Protein AF-A0AAN0XZA7-F1 (afdb_monomer)

Foldseek 3Di:
DDPDDPPPDDDDPVLVVVCVVPVVVSVVCVPPDDDCDPVNVVVVVVVVVVVVVVVVVVVVVVVVVVVVCCVVVVPD

Mean predicted aligned error: 13.11 Å

Secondary structure (DSSP, 8-state):
-----TT-----HHHHHHHHH-HHHHHHHTTS-----HHHHHHHHHHHHHHHHHHHHHHHHHHHHHHHHHHHH---

Structure (mmCIF, N/CA/C/O backbone):
data_AF-A0AAN0XZA7-F1
#
_entry.id   AF-A0AAN0XZA7-F1
#
loop_
_atom_site.group_PDB
_atom_site.id
_atom_site.type_symbol
_atom_site.label_atom_id
_atom_site.label_alt_id
_atom_site.label_comp_id
_atom_site.label_asym_id
_atom_site.label_entity_id
_atom_site.label_seq_id
_atom_site.pdbx_PDB_ins_code
_atom_site.Cartn_x
_atom_site.Cartn_y
_atom_site.Cartn_z
_atom_site.occupancy
_atom_site.B_iso_or_equiv
_atom_site.auth_seq_id
_atom_site.auth_comp_id
_atom_site.auth_asym_id
_atom_site.auth_atom_id
_atom_site.pdbx_PDB_model_num
ATOM 1 N N . MET A 1 1 ? -3.265 -32.548 -11.301 1.00 40.72 1 MET A N 1
ATOM 2 C CA . MET A 1 1 ? -2.675 -31.244 -11.685 1.00 40.72 1 MET A CA 1
ATOM 3 C C . MET A 1 1 ? -3.794 -30.332 -12.172 1.00 40.72 1 MET A C 1
ATOM 5 O O . MET A 1 1 ? -4.336 -30.568 -13.242 1.00 40.72 1 MET A O 1
ATOM 9 N N . SER A 1 2 ? -4.226 -29.377 -11.345 1.00 41.78 2 SER A N 1
ATOM 10 C CA . SER A 1 2 ? -5.400 -28.539 -11.627 1.00 41.78 2 SER A CA 1
ATOM 11 C C . SER A 1 2 ? -5.042 -27.428 -12.623 1.00 41.78 2 SER A C 1
ATOM 13 O O . SER A 1 2 ? -4.222 -26.564 -12.313 1.00 41.78 2 SER A O 1
ATOM 15 N N . ARG A 1 3 ? -5.616 -27.475 -13.834 1.00 50.28 3 ARG A N 1
ATOM 16 C CA . ARG A 1 3 ? -5.493 -26.429 -14.864 1.00 50.28 3 ARG A CA 1
ATOM 17 C C . ARG A 1 3 ? -6.347 -25.228 -14.442 1.00 50.28 3 ARG A C 1
ATOM 19 O O . ARG A 1 3 ? -7.529 -25.173 -14.761 1.00 50.28 3 ARG A O 1
ATOM 26 N N . ARG A 1 4 ? -5.771 -24.281 -13.694 1.00 51.47 4 ARG A N 1
ATOM 27 C CA . ARG A 1 4 ? -6.423 -22.986 -13.442 1.00 51.47 4 ARG A CA 1
ATOM 28 C C . ARG A 1 4 ? -6.474 -22.203 -14.757 1.00 51.47 4 ARG A C 1
ATOM 30 O O . ARG A 1 4 ? -5.447 -22.037 -15.411 1.00 51.47 4 ARG A O 1
ATOM 37 N N . SER A 1 5 ? -7.671 -21.769 -15.148 1.00 47.56 5 SER A N 1
ATOM 38 C CA . SER A 1 5 ? -7.899 -20.850 -16.269 1.00 47.56 5 SER A CA 1
ATOM 39 C C . SER A 1 5 ? -6.987 -19.614 -16.133 1.00 47.56 5 SER A C 1
ATOM 41 O O . SER A 1 5 ? -6.906 -19.068 -15.033 1.00 47.56 5 SER A O 1
ATOM 43 N N . PRO A 1 6 ? -6.310 -19.132 -17.196 1.00 55.16 6 PRO A N 1
ATOM 44 C CA . PRO A 1 6 ? -5.347 -18.028 -17.095 1.00 55.16 6 PRO A CA 1
ATOM 45 C C . PRO A 1 6 ? -5.978 -16.652 -16.815 1.00 55.16 6 PRO A C 1
ATOM 47 O O . PRO A 1 6 ? -5.255 -15.661 -16.757 1.00 55.16 6 PRO A O 1
ATOM 50 N N . ARG A 1 7 ? -7.311 -16.559 -16.713 1.00 56.53 7 ARG A N 1
ATOM 51 C CA . ARG A 1 7 ? -8.049 -15.286 -16.756 1.00 56.53 7 ARG A CA 1
ATOM 52 C C . ARG A 1 7 ? -8.313 -14.626 -15.402 1.00 56.53 7 ARG A C 1
ATOM 54 O O . ARG A 1 7 ? -8.650 -13.451 -15.394 1.00 56.53 7 ARG A O 1
ATOM 61 N N . ASP A 1 8 ? -8.043 -15.307 -14.290 1.00 64.75 8 ASP A N 1
ATOM 62 C CA . ASP A 1 8 ? -8.305 -14.775 -12.943 1.00 64.75 8 ASP A CA 1
ATOM 63 C C . ASP A 1 8 ? -7.007 -14.447 -12.190 1.00 64.75 8 ASP A C 1
ATOM 65 O O . ASP A 1 8 ? -6.819 -14.804 -11.023 1.00 64.75 8 ASP A O 1
ATOM 69 N N . ARG A 1 9 ? -6.050 -13.796 -12.866 1.00 71.25 9 ARG A N 1
ATOM 70 C CA . ARG A 1 9 ? -4.909 -13.201 -12.161 1.00 71.25 9 ARG A CA 1
ATOM 71 C C . ARG A 1 9 ? -5.393 -11.910 -11.506 1.00 71.25 9 ARG A C 1
ATOM 73 O O . ARG A 1 9 ? -5.722 -10.954 -12.200 1.00 71.25 9 ARG A O 1
ATOM 80 N N . PHE A 1 10 ? -5.437 -11.887 -10.176 1.00 76.25 10 PHE A N 1
ATOM 81 C CA . PHE A 1 10 ? -5.626 -10.645 -9.430 1.00 76.25 10 PHE A CA 1
ATOM 82 C C . PHE A 1 10 ? -4.436 -9.726 -9.714 1.00 76.25 10 PHE A C 1
ATOM 84 O O . PHE A 1 10 ? -3.311 -10.060 -9.351 1.00 76.25 10 PHE A O 1
ATOM 91 N N . VAL A 1 11 ? -4.696 -8.606 -10.388 1.00 77.62 11 VAL A N 1
ATOM 92 C CA . VAL A 1 11 ? -3.698 -7.572 -10.680 1.00 77.62 11 VAL A CA 1
ATOM 93 C C . VAL A 1 11 ? -3.877 -6.441 -9.677 1.00 77.62 11 VAL A C 1
ATOM 95 O O . VAL A 1 11 ? -4.976 -5.908 -9.511 1.00 77.62 11 VAL A O 1
ATOM 98 N N . SER A 1 12 ? -2.802 -6.075 -8.990 1.00 82.50 12 SER A N 1
ATOM 99 C CA . SER A 1 12 ? -2.809 -4.942 -8.068 1.00 82.50 12 SER A CA 1
ATOM 100 C C . SER A 1 12 ? -2.812 -3.604 -8.818 1.00 82.50 12 SER A C 1
ATOM 102 O O . SER A 1 12 ? -2.317 -3.484 -9.939 1.00 82.50 12 SER A O 1
ATOM 104 N N . ALA A 1 13 ? -3.310 -2.545 -8.172 1.00 84.69 13 ALA A N 1
ATOM 105 C CA . ALA A 1 13 ? -3.244 -1.191 -8.732 1.00 84.69 13 ALA A CA 1
ATOM 106 C C . ALA A 1 13 ? -1.794 -0.738 -9.006 1.00 84.69 13 ALA A C 1
ATOM 108 O O . ALA A 1 13 ? -1.540 -0.006 -9.961 1.00 84.69 13 ALA A O 1
ATOM 109 N N . SER A 1 14 ? -0.835 -1.208 -8.200 1.00 81.75 14 SER A N 1
ATOM 110 C CA . SER A 1 14 ? 0.588 -0.929 -8.409 1.00 81.75 14 SER A CA 1
ATOM 111 C C . SER A 1 14 ? 1.116 -1.587 -9.685 1.00 81.75 14 SER A C 1
ATOM 113 O O . SER A 1 14 ? 1.800 -0.929 -10.467 1.00 81.75 14 SER A O 1
ATOM 115 N N . GLU A 1 15 ? 0.751 -2.846 -9.947 1.00 80.94 15 GLU A N 1
ATOM 116 C CA . GLU A 1 15 ? 1.119 -3.537 -11.189 1.00 80.94 15 GLU A CA 1
ATOM 117 C C . GLU A 1 15 ? 0.528 -2.847 -12.420 1.00 80.94 15 GLU A C 1
ATOM 119 O O . GLU A 1 15 ? 1.248 -2.635 -13.393 1.00 80.94 15 GLU A O 1
ATOM 124 N N . LEU A 1 16 ? -0.737 -2.415 -12.363 1.00 85.00 16 LEU A N 1
ATOM 125 C CA . LEU A 1 16 ? -1.338 -1.611 -13.433 1.00 85.00 16 LEU A CA 1
ATOM 126 C C . LEU A 1 16 ? -0.553 -0.315 -13.670 1.00 85.00 16 LEU A C 1
ATOM 128 O O . LEU A 1 16 ? -0.258 0.023 -14.814 1.00 85.00 16 LEU A O 1
ATOM 132 N N . GLY A 1 17 ? -0.148 0.372 -12.598 1.00 85.31 17 GLY A N 1
ATOM 133 C CA . GLY A 1 17 ? 0.698 1.562 -12.687 1.00 85.31 17 GLY A CA 1
ATOM 134 C C . GLY A 1 17 ? 2.033 1.294 -13.388 1.00 85.31 17 GLY A C 1
ATOM 135 O O . GLY A 1 17 ? 2.441 2.075 -14.246 1.00 85.31 17 GLY A O 1
ATOM 136 N N . LYS A 1 18 ? 2.687 0.163 -13.091 1.00 85.50 18 LYS A N 1
ATOM 137 C CA . LYS A 1 18 ? 3.937 -0.243 -13.758 1.00 85.50 18 LYS A CA 1
ATOM 138 C C . LYS A 1 18 ? 3.731 -0.516 -15.249 1.00 85.50 18 LYS A C 1
ATOM 140 O O . LYS A 1 18 ? 4.545 -0.068 -16.056 1.00 85.50 18 LYS A O 1
ATOM 145 N N . VAL A 1 19 ? 2.644 -1.203 -15.616 1.00 88.00 19 VAL A N 1
ATOM 146 C CA . VAL A 1 19 ? 2.294 -1.487 -17.020 1.00 88.00 19 VAL A CA 1
ATOM 147 C C . VAL A 1 19 ? 2.055 -0.194 -17.794 1.00 88.00 19 VAL A C 1
ATOM 149 O O . VAL A 1 19 ? 2.597 -0.044 -18.883 1.00 88.00 19 VAL A O 1
ATOM 152 N N . VAL A 1 20 ? 1.276 0.743 -17.243 1.00 88.62 20 VAL A N 1
ATOM 153 C CA . VAL A 1 20 ? 0.957 2.019 -17.910 1.00 88.62 20 VAL A CA 1
ATOM 154 C C . VAL A 1 20 ? 2.196 2.905 -18.038 1.00 88.62 20 VAL A C 1
ATOM 156 O O . VAL A 1 20 ? 2.398 3.525 -19.079 1.00 88.62 20 VAL A O 1
ATOM 159 N N . PHE A 1 21 ? 3.042 2.951 -17.006 1.00 90.12 21 PHE A N 1
ATOM 16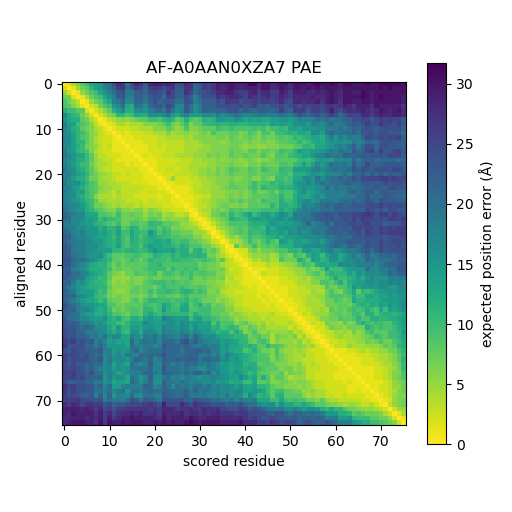0 C CA . PHE A 1 21 ? 4.252 3.770 -17.013 1.00 90.12 21 PHE A CA 1
ATOM 161 C C . PHE A 1 21 ? 5.313 3.242 -17.986 1.00 90.12 21 PHE A C 1
ATOM 163 O O . PHE A 1 21 ? 5.873 4.006 -18.769 1.00 90.12 21 PHE A O 1
ATOM 170 N N . CYS A 1 22 ? 5.607 1.937 -17.946 1.00 89.44 22 CYS A N 1
ATOM 171 C CA . CYS A 1 22 ? 6.544 1.310 -18.873 1.00 89.44 22 CYS A CA 1
ATOM 172 C C . CYS A 1 22 ? 6.191 -0.169 -19.113 1.00 89.44 22 CYS A C 1
ATOM 174 O O . CYS A 1 22 ? 6.671 -1.055 -18.393 1.00 89.44 22 CYS A O 1
ATOM 176 N N . PRO A 1 23 ? 5.430 -0.471 -20.184 1.00 87.38 23 PRO A N 1
ATOM 177 C CA . PRO A 1 23 ? 5.008 -1.836 -20.487 1.00 87.38 23 PRO A CA 1
ATOM 178 C C . PRO A 1 23 ? 6.198 -2.780 -20.675 1.00 87.38 23 PRO A C 1
ATOM 180 O O . PRO A 1 23 ? 6.204 -3.902 -20.175 1.00 87.38 23 PRO A O 1
ATOM 183 N N . LYS A 1 24 ? 7.248 -2.313 -21.365 1.00 88.31 24 LYS A N 1
ATOM 184 C CA . LYS A 1 24 ? 8.445 -3.115 -21.654 1.00 88.31 24 LYS A CA 1
ATOM 185 C C . LYS A 1 24 ? 9.185 -3.520 -20.379 1.00 88.31 24 LYS A C 1
ATOM 187 O O . LYS A 1 24 ? 9.630 -4.658 -20.283 1.00 88.31 24 LYS A O 1
ATOM 192 N N . ALA A 1 25 ? 9.297 -2.615 -19.407 1.00 84.25 25 ALA A N 1
ATOM 193 C CA . ALA A 1 25 ? 9.909 -2.928 -18.121 1.00 84.25 25 ALA A CA 1
ATOM 194 C C . ALA A 1 25 ? 9.066 -3.942 -17.340 1.00 84.25 25 ALA A C 1
ATOM 196 O O . ALA A 1 25 ? 9.624 -4.900 -16.818 1.00 84.25 25 ALA A O 1
ATOM 197 N N . TYR A 1 26 ? 7.736 -3.795 -17.340 1.00 84.88 26 TYR A N 1
ATOM 198 C CA . TYR A 1 26 ? 6.835 -4.757 -16.700 1.00 84.88 26 TYR A CA 1
ATOM 199 C C . TYR A 1 26 ? 7.020 -6.180 -17.246 1.00 84.88 26 TYR A C 1
ATOM 201 O O . TYR A 1 26 ? 7.180 -7.116 -16.468 1.00 84.88 26 TYR A O 1
ATOM 209 N N . TYR A 1 27 ? 7.083 -6.351 -18.573 1.00 83.81 27 TYR A N 1
ATOM 210 C CA . TYR A 1 27 ? 7.295 -7.675 -19.173 1.00 83.81 27 TYR A CA 1
ATOM 211 C C . TYR A 1 27 ? 8.632 -8.316 -18.782 1.00 83.81 27 TYR A C 1
ATOM 213 O O . TYR A 1 27 ? 8.704 -9.536 -18.646 1.00 83.81 27 TYR A O 1
ATOM 221 N N . LEU A 1 28 ? 9.678 -7.511 -18.584 1.00 83.44 28 LEU A N 1
ATOM 222 C CA . LEU A 1 28 ? 10.983 -7.993 -18.126 1.00 83.44 28 LEU A CA 1
ATOM 223 C C . LEU A 1 28 ? 10.981 -8.356 -16.632 1.00 83.44 28 LEU A C 1
ATOM 225 O O . LEU A 1 28 ? 11.766 -9.205 -16.213 1.00 83.44 28 LEU A O 1
AT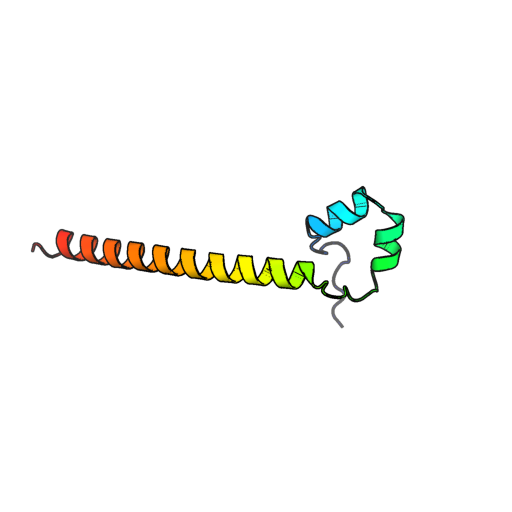OM 229 N N . ASP A 1 29 ? 10.091 -7.750 -15.845 1.00 79.44 29 ASP A N 1
ATOM 230 C CA . ASP A 1 29 ? 9.987 -7.950 -14.395 1.00 79.44 29 ASP A CA 1
ATOM 231 C C . ASP A 1 29 ? 9.063 -9.124 -14.007 1.00 79.44 29 ASP A C 1
ATOM 233 O O . ASP A 1 29 ? 9.121 -9.607 -12.881 1.00 79.44 29 ASP A O 1
ATOM 237 N N . LEU A 1 30 ? 8.261 -9.658 -14.943 1.00 73.88 30 LEU A N 1
ATOM 238 C CA . LEU A 1 30 ? 7.260 -10.720 -14.707 1.00 73.88 30 LEU A CA 1
ATOM 239 C C . LEU A 1 30 ? 7.791 -12.007 -14.044 1.00 73.88 30 LEU A C 1
ATOM 241 O O . LEU A 1 30 ? 7.006 -12.754 -13.461 1.00 73.88 30 LEU A O 1
ATOM 245 N N . ASN A 1 31 ? 9.096 -12.276 -14.138 1.00 69.00 31 ASN A N 1
ATOM 246 C CA . ASN A 1 31 ? 9.749 -13.448 -13.540 1.00 69.00 31 ASN A CA 1
ATOM 247 C C . ASN A 1 31 ? 10.814 -13.082 -12.497 1.00 69.00 31 ASN A C 1
ATOM 249 O O . ASN A 1 31 ? 11.504 -13.965 -11.978 1.00 69.00 31 ASN A O 1
ATOM 253 N N . ARG A 1 32 ? 10.981 -11.794 -12.194 1.00 74.31 32 ARG A N 1
ATOM 254 C CA . ARG A 1 32 ? 11.972 -11.327 -11.235 1.00 74.31 32 ARG A CA 1
ATOM 255 C C . ARG A 1 32 ? 11.317 -11.258 -9.859 1.00 74.31 32 ARG A C 1
ATOM 257 O O . ARG A 1 32 ? 10.233 -10.709 -9.696 1.00 74.31 32 ARG A O 1
ATOM 264 N N . LYS A 1 33 ? 11.957 -11.851 -8.847 1.00 66.31 33 LYS A N 1
ATOM 265 C CA . LYS A 1 33 ? 11.523 -11.648 -7.460 1.00 66.31 33 LYS A CA 1
ATOM 266 C C . LYS A 1 33 ? 11.754 -10.178 -7.122 1.00 66.31 33 LYS A C 1
ATOM 268 O O . LYS A 1 33 ? 12.889 -9.716 -7.221 1.00 66.31 33 LYS A O 1
ATOM 273 N N . GLU A 1 34 ? 10.691 -9.463 -6.762 1.00 66.94 34 GLU A N 1
ATOM 274 C CA . GLU A 1 34 ? 10.804 -8.083 -6.296 1.00 66.94 34 GLU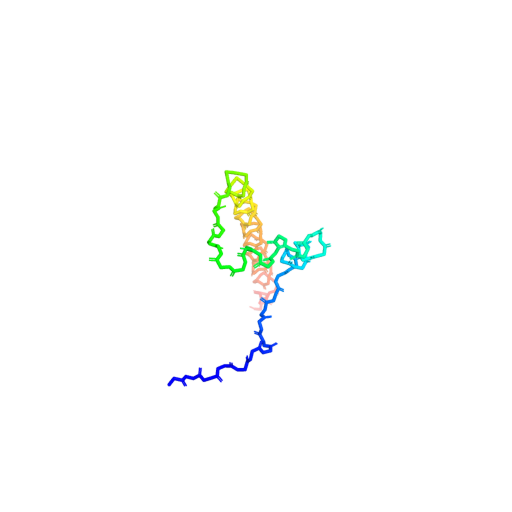 A CA 1
ATOM 275 C C . GLU A 1 34 ? 11.717 -8.045 -5.067 1.00 66.94 34 GLU A C 1
ATOM 277 O O . GLU A 1 34 ? 11.419 -8.633 -4.025 1.00 66.94 34 GLU A O 1
ATOM 282 N N . GLU A 1 35 ? 12.860 -7.374 -5.193 1.00 66.94 35 GLU A N 1
ATOM 283 C CA . GLU A 1 35 ? 13.709 -7.086 -4.046 1.00 66.94 35 GLU A CA 1
ATOM 284 C C . GLU A 1 35 ? 13.049 -5.988 -3.219 1.00 66.94 35 GLU A C 1
ATOM 286 O O . GLU A 1 35 ? 12.791 -4.881 -3.701 1.00 66.94 35 GLU A O 1
ATOM 291 N N . GLN A 1 36 ? 12.772 -6.299 -1.954 1.00 61.25 36 GLN A N 1
ATOM 292 C CA . GLN A 1 36 ? 12.190 -5.340 -1.031 1.00 61.25 36 GLN A CA 1
ATOM 293 C C . GLN A 1 36 ? 13.179 -4.188 -0.824 1.00 61.25 36 GLN A C 1
ATOM 295 O O . GLN A 1 36 ? 14.242 -4.336 -0.217 1.00 61.25 36 GLN A O 1
ATOM 300 N N . THR A 1 37 ? 12.839 -3.018 -1.355 1.00 71.50 37 THR A N 1
ATOM 301 C CA . THR A 1 37 ? 13.677 -1.829 -1.216 1.00 71.50 37 THR A CA 1
ATOM 302 C C . THR A 1 37 ? 13.639 -1.320 0.226 1.00 71.50 37 THR A C 1
ATOM 304 O O . THR A 1 37 ? 12.636 -1.438 0.936 1.00 71.50 37 THR A O 1
ATOM 307 N N . LYS A 1 38 ? 14.732 -0.690 0.677 1.00 71.25 38 LYS A N 1
ATOM 308 C CA . LYS A 1 38 ? 14.816 -0.094 2.026 1.00 71.25 38 LYS A CA 1
ATOM 309 C C . LYS A 1 38 ? 13.692 0.924 2.294 1.00 71.25 38 LYS A C 1
ATOM 311 O O . LYS A 1 38 ? 13.254 1.062 3.434 1.00 71.25 38 LYS A O 1
ATOM 316 N N . SER A 1 39 ? 13.212 1.619 1.259 1.00 68.75 39 SER A N 1
ATOM 317 C CA . SER A 1 39 ? 12.080 2.550 1.348 1.00 68.75 39 SER A CA 1
ATOM 318 C C . SER A 1 39 ? 10.743 1.831 1.547 1.00 68.75 39 SER A C 1
ATOM 320 O O . SER A 1 39 ? 9.957 2.260 2.391 1.00 68.75 39 SER A O 1
ATOM 322 N N . SER A 1 40 ? 10.512 0.713 0.849 1.00 73.62 40 SER A N 1
ATOM 323 C CA . SER A 1 40 ? 9.312 -0.119 1.011 1.00 73.62 40 SER A CA 1
ATOM 324 C C . SER A 1 40 ? 9.199 -0.663 2.441 1.00 73.62 40 SER A C 1
ATOM 326 O O . SER A 1 40 ? 8.172 -0.477 3.093 1.00 73.62 40 SER A O 1
ATOM 328 N N . ALA A 1 41 ? 10.298 -1.188 2.993 1.00 79.38 41 ALA A N 1
ATOM 329 C CA . ALA A 1 41 ? 10.329 -1.687 4.370 1.00 79.38 41 ALA A CA 1
ATOM 330 C C . ALA A 1 41 ? 10.031 -0.594 5.417 1.00 79.38 41 ALA A C 1
ATOM 332 O O . ALA A 1 41 ? 9.394 -0.858 6.438 1.00 79.38 41 ALA A O 1
ATOM 333 N N . ARG A 1 42 ? 10.478 0.649 5.184 1.00 82.69 42 ARG A N 1
ATOM 334 C CA . ARG A 1 42 ? 10.188 1.779 6.082 1.00 82.69 42 ARG A CA 1
ATOM 335 C C . ARG A 1 42 ? 8.717 2.196 6.017 1.00 82.69 42 ARG A C 1
ATOM 337 O O . ARG A 1 42 ? 8.125 2.441 7.066 1.00 82.69 42 ARG A O 1
ATOM 344 N N . GLY A 1 43 ? 8.138 2.264 4.817 1.00 81.62 43 GLY A N 1
ATOM 345 C CA . GLY A 1 43 ? 6.717 2.574 4.638 1.00 81.62 43 GLY A CA 1
ATOM 346 C C . GLY A 1 43 ? 5.820 1.528 5.297 1.00 81.62 43 GLY A C 1
ATOM 347 O O . GLY A 1 43 ? 4.898 1.870 6.034 1.00 81.62 43 GLY A O 1
ATOM 348 N N . GLU A 1 44 ? 6.150 0.249 5.124 1.00 85.56 44 GLU A N 1
ATOM 349 C CA . GLU A 1 44 ? 5.390 -0.850 5.716 1.00 85.56 44 GLU A CA 1
ATOM 350 C C . GLU A 1 44 ? 5.387 -0.801 7.251 1.00 85.56 44 GLU A C 1
ATOM 352 O O . GLU A 1 44 ? 4.336 -0.967 7.871 1.00 85.56 44 GLU A O 1
ATOM 357 N N . ARG A 1 45 ? 6.524 -0.469 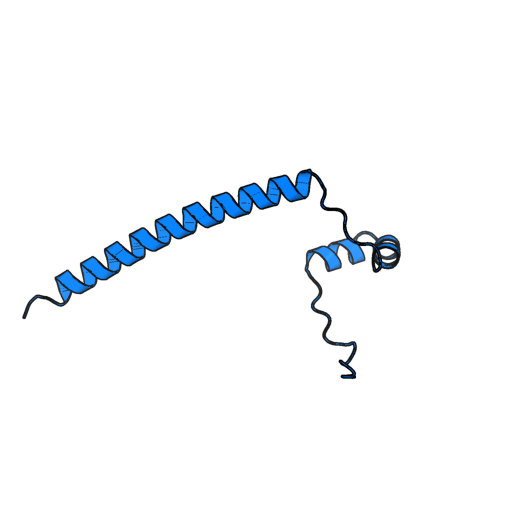7.878 1.00 84.25 45 ARG A N 1
ATOM 358 C CA . ARG A 1 45 ? 6.593 -0.273 9.337 1.00 84.25 45 ARG A CA 1
ATOM 359 C C . ARG A 1 45 ? 5.675 0.851 9.817 1.00 84.25 45 ARG A C 1
ATOM 361 O O . ARG A 1 45 ? 4.937 0.642 10.777 1.00 84.25 45 ARG A O 1
ATOM 368 N N . MET A 1 46 ? 5.656 1.999 9.133 1.00 86.88 46 MET A N 1
ATOM 369 C CA . MET A 1 46 ? 4.750 3.100 9.496 1.00 86.88 46 MET A CA 1
ATOM 370 C C . MET A 1 46 ? 3.278 2.695 9.363 1.00 86.88 46 MET A C 1
ATOM 372 O O . MET A 1 46 ? 2.480 2.966 10.260 1.00 86.88 46 MET A O 1
ATOM 376 N N . HIS A 1 47 ? 2.911 1.999 8.282 1.00 86.44 47 HIS A N 1
ATOM 377 C CA . HIS A 1 47 ? 1.545 1.500 8.108 1.00 86.44 47 HIS A CA 1
ATOM 378 C C . HIS A 1 47 ? 1.146 0.510 9.208 1.00 86.44 47 HIS A C 1
ATOM 380 O O . HIS A 1 47 ? 0.022 0.565 9.708 1.00 86.44 47 HIS A O 1
ATOM 386 N N . GLN A 1 48 ? 2.060 -0.367 9.629 1.00 86.88 48 GLN A N 1
ATOM 387 C CA . GLN A 1 48 ? 1.807 -1.301 10.725 1.00 86.88 48 GLN A CA 1
ATOM 388 C C . GLN A 1 48 ? 1.641 -0.593 12.076 1.00 86.88 48 GLN A C 1
ATOM 390 O O . GLN A 1 48 ? 0.800 -1.003 12.877 1.00 86.88 48 GLN A O 1
ATOM 395 N N . GLU A 1 49 ? 2.415 0.457 12.349 1.00 87.00 49 GLU A N 1
ATOM 396 C CA . GLU A 1 49 ? 2.280 1.257 13.572 1.00 87.00 49 GLU A CA 1
ATOM 397 C C . GLU A 1 49 ? 0.944 2.007 13.616 1.00 87.00 49 GLU A C 1
ATOM 399 O O . GLU A 1 49 ? 0.222 1.903 14.610 1.00 87.00 49 GLU A O 1
ATOM 404 N N . LEU A 1 50 ? 0.552 2.649 12.512 1.00 82.81 50 LEU A N 1
ATOM 405 C CA . LEU A 1 50 ? -0.754 3.304 12.374 1.00 82.81 50 LEU A CA 1
ATOM 406 C C . LEU A 1 50 ? -1.918 2.311 12.508 1.00 82.81 50 LEU A C 1
ATOM 408 O O . LEU A 1 50 ? -2.917 2.583 13.169 1.00 82.81 50 LEU A O 1
ATOM 412 N N . ALA A 1 51 ? -1.794 1.109 11.94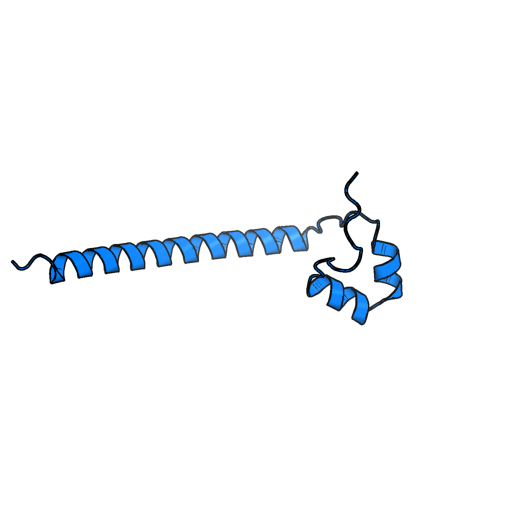3 1.00 81.06 51 ALA A N 1
ATOM 413 C CA . ALA A 1 51 ? -2.828 0.088 12.088 1.00 81.06 51 ALA A CA 1
ATOM 414 C C . ALA A 1 51 ? -3.003 -0.364 13.551 1.00 81.06 51 ALA A C 1
ATOM 416 O O . ALA A 1 51 ? -4.108 -0.725 13.965 1.00 81.06 51 ALA A O 1
ATOM 417 N N . LYS A 1 52 ? -1.930 -0.353 14.354 1.00 81.38 52 LYS A N 1
ATOM 418 C CA . LYS A 1 52 ? -1.990 -0.701 15.782 1.00 81.38 52 LYS A CA 1
ATOM 419 C C . LYS A 1 52 ? -2.679 0.386 16.606 1.00 81.38 52 LYS A C 1
ATOM 421 O O . LYS A 1 52 ? -3.445 0.038 17.506 1.00 81.38 52 LYS A O 1
ATOM 426 N N . THR A 1 53 ? -2.434 1.666 16.320 1.00 77.19 53 THR A N 1
ATOM 427 C CA . THR A 1 53 ? -3.080 2.776 17.042 1.00 77.19 53 THR A CA 1
ATOM 428 C C . THR A 1 53 ? -4.580 2.811 16.770 1.00 77.19 53 THR A C 1
ATOM 430 O O . THR A 1 53 ? -5.361 2.789 17.720 1.00 77.19 53 THR A O 1
ATOM 433 N N . VAL A 1 54 ? -4.993 2.698 15.504 1.00 75.25 54 VAL A N 1
ATOM 434 C CA . VAL A 1 54 ? -6.416 2.656 15.117 1.00 75.25 54 VAL A CA 1
ATOM 435 C C . VAL A 1 54 ? -7.154 1.499 15.800 1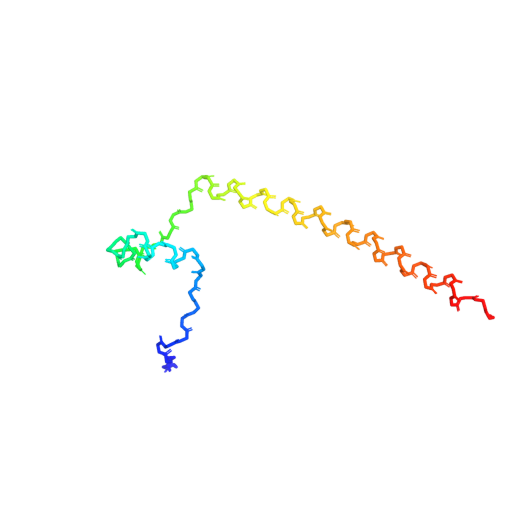.00 75.25 54 VAL A C 1
ATOM 437 O O . VAL A 1 54 ? -8.247 1.679 16.334 1.00 75.25 54 VAL A O 1
ATOM 440 N N . LYS A 1 55 ? -6.546 0.306 15.860 1.00 74.06 55 LYS A N 1
ATOM 441 C CA . LYS A 1 55 ? -7.148 -0.849 16.551 1.00 74.06 55 LYS A CA 1
ATOM 442 C C . LYS A 1 55 ? -7.343 -0.606 18.048 1.00 74.06 55 LYS A C 1
ATOM 444 O O . LYS A 1 55 ? -8.349 -1.047 18.606 1.00 74.06 55 LYS A O 1
ATOM 449 N N . ARG A 1 56 ? -6.404 0.081 18.711 1.00 73.94 56 ARG A N 1
ATOM 450 C CA . ARG A 1 56 ? -6.534 0.429 20.136 1.00 73.94 56 ARG A CA 1
ATOM 451 C C . ARG A 1 56 ? -7.706 1.377 20.365 1.00 73.94 56 ARG A C 1
ATOM 453 O O . ARG A 1 56 ? -8.529 1.090 21.232 1.00 73.94 56 ARG A O 1
ATOM 460 N N . GLU A 1 57 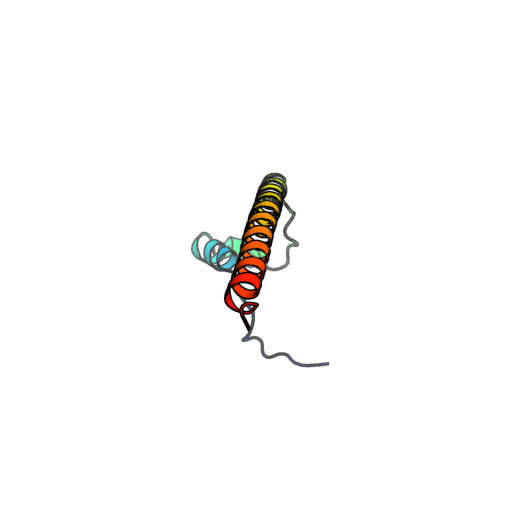? -7.836 2.426 19.564 1.00 75.38 57 GLU A N 1
ATOM 461 C CA . GLU A 1 57 ? -8.946 3.381 19.678 1.00 75.38 57 GLU A CA 1
ATOM 462 C C . GLU A 1 57 ? -10.304 2.729 19.396 1.00 75.38 57 GLU A C 1
ATOM 464 O O . GLU A 1 57 ? -11.236 2.872 20.188 1.00 75.38 57 GLU A O 1
ATOM 469 N N . GLN A 1 58 ? -10.399 1.908 18.346 1.00 75.69 58 GLN A N 1
ATOM 470 C CA . GLN A 1 58 ? -11.615 1.141 18.053 1.00 75.69 58 GLN A CA 1
ATOM 471 C C . GLN A 1 58 ? -11.985 0.195 19.204 1.00 75.69 58 GLN A C 1
ATOM 473 O O . GLN A 1 58 ? -13.156 0.080 19.565 1.00 75.69 58 GLN A O 1
ATOM 478 N N . SER A 1 59 ? -10.998 -0.454 19.832 1.00 80.69 59 SER A N 1
ATOM 479 C CA . SER A 1 59 ? -11.249 -1.325 20.986 1.00 80.69 59 SER A CA 1
ATOM 480 C C . SER A 1 59 ? -11.772 -0.569 22.213 1.00 80.69 59 SER A C 1
ATOM 482 O O . SER A 1 59 ? -12.610 -1.104 22.942 1.00 80.69 59 SER A O 1
ATOM 484 N N . LEU A 1 60 ? -11.323 0.672 22.432 1.00 79.94 60 LEU A N 1
ATOM 485 C CA . LEU A 1 60 ? -11.799 1.525 23.524 1.00 79.94 60 LEU A CA 1
ATOM 486 C C . LEU A 1 60 ? -13.238 1.976 23.275 1.00 79.94 60 LEU A C 1
ATOM 488 O O . LEU A 1 60 ? -14.081 1.832 24.160 1.00 79.94 60 LEU A O 1
ATOM 492 N N . LEU A 1 61 ? -13.538 2.423 22.054 1.00 86.50 61 LEU A N 1
ATOM 493 C CA . LEU A 1 61 ? -14.889 2.810 21.653 1.00 86.50 61 LEU A CA 1
ATOM 494 C C . LEU A 1 61 ? -15.876 1.644 21.772 1.00 86.50 61 LEU A C 1
ATOM 496 O O . LEU A 1 61 ? -16.961 1.822 22.315 1.00 86.50 61 LEU A O 1
ATOM 500 N N . LEU A 1 62 ? -15.488 0.433 21.358 1.00 84.69 62 LEU A N 1
ATOM 501 C CA . LEU A 1 62 ? -16.325 -0.764 21.498 1.00 84.69 62 LEU A CA 1
ATOM 502 C C . LEU A 1 62 ? -16.581 -1.144 22.965 1.00 84.69 62 LEU A C 1
ATOM 504 O O . LEU A 1 62 ? -17.685 -1.572 23.307 1.00 84.69 62 LEU A O 1
ATOM 508 N N . ARG A 1 63 ? -15.583 -0.998 23.847 1.00 85.94 63 ARG A N 1
ATOM 509 C CA . ARG A 1 63 ? -15.753 -1.232 25.293 1.00 85.94 63 ARG A CA 1
ATOM 510 C C . ARG A 1 63 ? -16.690 -0.204 25.918 1.00 85.94 63 ARG A C 1
ATOM 512 O O . ARG A 1 63 ? -17.571 -0.591 26.681 1.00 85.94 63 ARG A O 1
ATOM 519 N N . PHE A 1 64 ? -16.531 1.067 25.558 1.00 88.38 64 PHE A N 1
ATOM 520 C CA . PHE A 1 64 ? -17.403 2.148 26.006 1.00 88.38 64 PHE A CA 1
ATOM 521 C C . PHE A 1 64 ? -18.850 1.934 25.543 1.00 88.38 64 PHE A C 1
ATOM 523 O O . PHE A 1 64 ? -19.769 1.981 26.354 1.00 88.38 64 PHE A O 1
ATOM 530 N N . T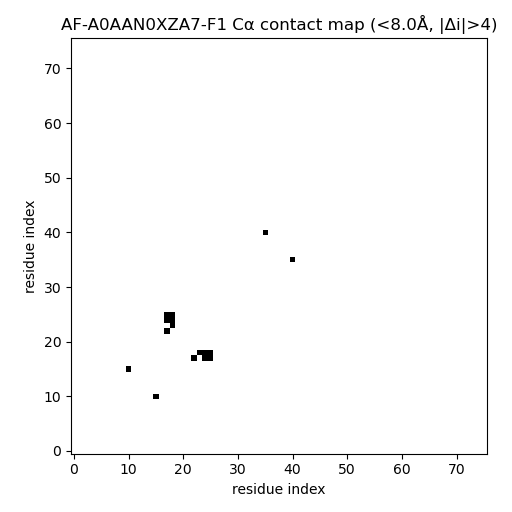RP A 1 65 ? -19.052 1.575 24.274 1.00 91.12 65 TRP A N 1
ATOM 531 C CA . TRP A 1 65 ? -20.376 1.246 23.741 1.00 91.12 65 TRP A CA 1
ATOM 532 C C . TRP A 1 65 ? -21.023 0.059 24.460 1.00 91.12 65 TRP A C 1
ATOM 534 O O . TRP A 1 65 ? -22.189 0.123 24.843 1.00 91.12 65 TRP A O 1
ATOM 544 N N . ARG A 1 66 ? -20.269 -1.019 24.713 1.00 87.81 66 ARG A N 1
ATOM 545 C CA . ARG A 1 66 ? -20.769 -2.167 25.492 1.00 87.81 66 ARG A CA 1
ATOM 546 C C . ARG A 1 66 ? -21.141 -1.789 26.926 1.00 87.81 66 ARG A C 1
ATOM 548 O O . ARG A 1 66 ? -22.063 -2.380 27.483 1.00 87.81 66 ARG A O 1
ATOM 555 N N . TRP A 1 67 ? -20.415 -0.853 27.530 1.00 90.00 67 TRP A N 1
ATOM 556 C CA . TRP A 1 67 ? -20.728 -0.338 28.859 1.00 90.00 67 TRP A CA 1
ATOM 557 C C . TRP A 1 67 ? -22.009 0.508 28.852 1.00 90.00 67 TRP A C 1
ATOM 559 O O . TRP A 1 67 ? -22.885 0.259 29.676 1.00 90.00 67 TRP A O 1
ATOM 569 N N . LEU A 1 68 ? -22.179 1.404 27.873 1.00 88.88 68 LEU A N 1
ATOM 570 C CA . LEU A 1 68 ? -23.411 2.185 27.698 1.00 88.88 68 LEU A CA 1
ATOM 571 C C . LEU A 1 68 ? -24.644 1.293 27.519 1.00 88.88 68 LEU A C 1
ATOM 573 O O . LEU A 1 68 ? -25.651 1.495 28.190 1.00 88.88 68 LEU A O 1
ATOM 577 N N . VAL A 1 69 ? -24.551 0.259 26.677 1.00 88.38 69 VAL A N 1
ATOM 578 C CA . VAL A 1 69 ? -25.652 -0.699 26.482 1.00 88.38 69 VAL A CA 1
ATOM 579 C C . VAL A 1 69 ? -26.006 -1.420 27.787 1.00 88.38 69 VAL A C 1
ATOM 581 O O . VAL A 1 69 ? -27.184 -1.621 28.066 1.00 88.38 69 VAL A O 1
ATOM 584 N N . ARG A 1 70 ? -25.017 -1.773 28.622 1.00 85.94 70 ARG A N 1
ATOM 585 C CA . ARG A 1 70 ? -25.282 -2.371 29.942 1.00 85.94 70 ARG A CA 1
ATOM 586 C C . ARG A 1 70 ? -25.975 -1.414 30.909 1.00 85.94 70 ARG A C 1
ATOM 588 O O . ARG A 1 70 ? -26.820 -1.871 31.667 1.00 85.94 70 ARG A O 1
ATOM 595 N N . LEU A 1 71 ? -25.643 -0.124 30.888 1.00 83.62 71 LEU A N 1
ATOM 596 C CA . LEU A 1 71 ? -26.314 0.868 31.731 1.00 83.62 71 LEU A CA 1
ATOM 597 C C . LEU A 1 71 ? -27.756 1.126 31.290 1.00 83.62 71 LEU A C 1
ATOM 599 O O . LEU A 1 71 ? -28.644 1.196 32.131 1.00 83.62 71 LEU A O 1
ATOM 603 N N . CYS A 1 72 ? -28.002 1.221 29.983 1.00 78.19 72 CYS A N 1
ATOM 604 C CA . CYS A 1 72 ? -29.353 1.421 29.459 1.00 78.19 72 CYS A CA 1
ATOM 605 C C . CYS A 1 72 ? -30.225 0.157 29.559 1.00 78.19 72 CYS A C 1
ATOM 607 O O . CYS A 1 72 ? -31.441 0.269 29.657 1.00 78.19 72 CYS A O 1
ATOM 609 N N . GLY A 1 73 ? -29.622 -1.037 29.534 1.00 67.31 73 GLY A N 1
ATOM 610 C CA . GLY A 1 73 ? -30.332 -2.318 29.616 1.00 67.31 73 GLY A CA 1
ATOM 611 C C . GLY A 1 73 ? -30.476 -2.910 31.024 1.00 67.31 73 GLY A C 1
ATOM 612 O O . GLY A 1 73 ? -31.155 -3.918 31.167 1.00 67.31 73 GLY A O 1
ATOM 613 N N . GLY A 1 74 ? -29.835 -2.329 32.047 1.00 60.22 74 GLY A N 1
ATOM 614 C CA . GLY A 1 74 ? -29.824 -2.835 33.430 1.00 60.22 74 GLY A CA 1
ATOM 615 C C . GLY A 1 74 ? -30.844 -2.194 34.381 1.00 60.22 74 GLY A C 1
ATOM 616 O O . GLY A 1 74 ? -30.753 -2.412 35.583 1.00 60.22 74 GLY A O 1
ATOM 617 N N . GLY A 1 75 ? -31.771 -1.379 33.868 1.00 55.50 75 GLY A N 1
ATOM 618 C CA . GLY A 1 75 ? -32.889 -0.808 34.625 1.00 55.50 75 GLY A CA 1
ATOM 619 C C . GLY A 1 75 ? -34.155 -1.649 34.474 1.00 55.50 75 GLY A C 1
ATOM 620 O O . GLY A 1 75 ? -35.085 -1.227 33.790 1.00 55.50 75 GLY A O 1
ATOM 621 N N . GLN A 1 76 ? -34.161 -2.844 35.061 1.00 47.78 76 GLN A N 1
ATOM 622 C CA . GLN A 1 76 ? -35.355 -3.651 35.328 1.00 47.78 76 GLN A CA 1
ATOM 623 C C . GLN A 1 76 ? -35.159 -4.393 36.644 1.00 47.78 76 GLN A C 1
ATOM 625 O O . GLN A 1 76 ? -34.049 -4.942 36.832 1.00 47.78 76 GLN A O 1
#

Radius of gyration: 23.07 Å; Cα contacts (8 Å, |Δi|>4): 8; chains: 1; bounding box: 50×35×57 Å

Organism: NCBI:txid553239

pLDDT: mean 76.56, std 12.37, range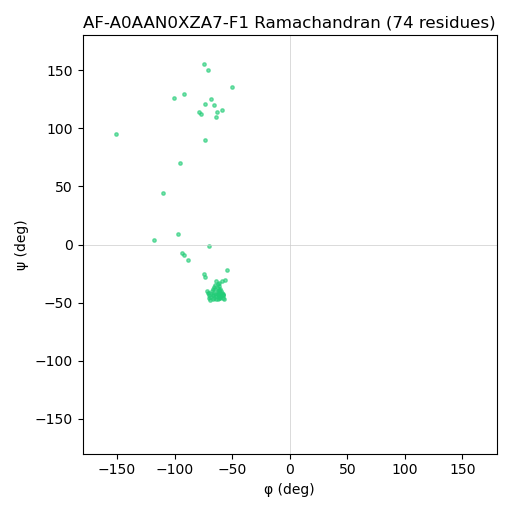 [40.72, 91.12]

Sequence (76 aa):
MSRRSPRDRFVSASELGKVVFCPKAYYLDLNRKEEQTKSSARGERMHQELAKTVKREQSLLLRFWRWLVRLCGGGQ

Solvent-accessible surface area (backbone atoms only — not comparable to full-atom values): 4775 Å² total; per-residue (Å²): 136,85,85,74,72,89,81,78,70,89,75,50,76,66,57,54,50,42,38,74,74,39,50,72,60,40,68,69,45,74,83,52,81,82,75,84,44,77,65,57,59,51,53,52,52,51,54,53,54,52,55,51,53,54,52,51,53,51,52,50,53,53,52,51,51,56,50,51,52,49,63,74,67,62,82,122